Protein AF-A0A443VCS7-F1 (afdb_monomer)

InterPro domains:
  IPR025536 Domain of unknown function DUF4422 [PF14393] (8-121)

Organism: Raoultella planticola (NCBI:txid575)

Structure (mmCIF, N/CA/C/O backbone):
data_AF-A0A443VCS7-F1
#
_entry.id   AF-A0A443VCS7-F1
#
loop_
_atom_site.group_PDB
_atom_site.id
_atom_site.type_symbol
_atom_site.label_atom_id
_atom_site.label_alt_id
_atom_site.label_comp_id
_atom_site.label_asym_id
_atom_site.label_entity_id
_atom_site.label_seq_id
_atom_site.pdbx_PDB_ins_code
_atom_site.Cartn_x
_atom_site.Cartn_y
_atom_site.Cartn_z
_atom_site.occupancy
_atom_site.B_iso_or_equiv
_atom_site.auth_seq_id
_atom_site.auth_comp_id
_atom_site.auth_asym_id
_atom_site.auth_atom_id
_atom_site.pdbx_PDB_model_num
ATOM 1 N N . MET A 1 1 ? 0.041 2.755 -30.404 1.00 37.38 1 MET A N 1
ATOM 2 C CA . MET A 1 1 ? -0.201 3.571 -29.196 1.00 37.38 1 MET A CA 1
ATOM 3 C C . MET A 1 1 ? 0.531 2.882 -28.064 1.00 37.38 1 MET A C 1
ATOM 5 O O . MET A 1 1 ? 0.275 1.707 -27.848 1.00 37.38 1 MET A O 1
ATOM 9 N N . SER A 1 2 ? 1.515 3.525 -27.439 1.00 46.69 2 SER A N 1
ATOM 10 C CA . SER A 1 2 ? 2.116 2.982 -26.218 1.00 46.69 2 SER A CA 1
ATOM 11 C C . SER A 1 2 ? 1.034 2.992 -25.143 1.00 46.69 2 SER A C 1
ATOM 13 O O . SER A 1 2 ? 0.582 4.070 -24.761 1.00 46.69 2 SER A O 1
ATOM 15 N N . ASN A 1 3 ? 0.572 1.819 -24.707 1.00 55.78 3 ASN A N 1
ATOM 16 C CA . ASN A 1 3 ? -0.255 1.732 -23.508 1.00 55.78 3 ASN A CA 1
ATOM 17 C C . ASN A 1 3 ? 0.549 2.365 -22.368 1.00 55.78 3 ASN A C 1
ATOM 19 O O . ASN A 1 3 ? 1.636 1.889 -22.041 1.00 55.78 3 ASN A O 1
ATOM 23 N N . ASN A 1 4 ? 0.054 3.471 -21.816 1.00 77.06 4 ASN A N 1
ATOM 24 C CA . ASN A 1 4 ? 0.616 4.036 -20.599 1.00 77.06 4 ASN A CA 1
ATOM 25 C C . ASN A 1 4 ? 0.239 3.092 -19.457 1.00 77.06 4 ASN A C 1
ATOM 27 O O . ASN A 1 4 ? -0.880 3.151 -18.962 1.00 77.06 4 ASN A O 1
ATOM 31 N N . VAL A 1 5 ? 1.163 2.204 -19.092 1.00 84.38 5 VAL A N 1
ATOM 32 C CA . VAL A 1 5 ? 1.007 1.285 -17.961 1.00 84.38 5 VAL A CA 1
ATOM 33 C C . VAL A 1 5 ? 0.937 2.099 -16.670 1.00 84.38 5 VAL A C 1
ATOM 35 O O . VAL A 1 5 ? 1.809 2.928 -16.398 1.00 84.38 5 VAL A O 1
ATOM 38 N N . SER A 1 6 ? -0.102 1.861 -15.881 1.00 93.50 6 SER A N 1
ATOM 39 C CA . SER A 1 6 ? -0.402 2.551 -14.629 1.00 93.50 6 SER A CA 1
ATOM 40 C C . SER A 1 6 ? -0.095 1.674 -13.412 1.00 93.50 6 SER A C 1
ATOM 42 O O . SER A 1 6 ? -0.134 0.446 -13.481 1.00 93.50 6 SER A O 1
ATOM 44 N N . ALA A 1 7 ? 0.238 2.296 -12.278 1.00 95.88 7 ALA A N 1
ATOM 45 C CA . ALA A 1 7 ? 0.547 1.569 -11.052 1.00 95.88 7 ALA A CA 1
ATOM 46 C C . ALA A 1 7 ? 0.038 2.291 -9.800 1.00 95.88 7 ALA A C 1
ATOM 48 O O . ALA A 1 7 ? 0.130 3.518 -9.683 1.00 95.88 7 ALA A O 1
ATOM 49 N N . LYS A 1 8 ? -0.421 1.510 -8.819 1.00 97.75 8 LYS A N 1
ATOM 50 C CA . LYS A 1 8 ? -0.741 1.983 -7.470 1.00 97.75 8 LYS A CA 1
ATOM 51 C C . LYS A 1 8 ? -0.167 1.037 -6.429 1.00 97.75 8 LYS A C 1
ATOM 53 O O . LYS A 1 8 ? -0.354 -0.173 -6.493 1.00 97.75 8 LYS A O 1
ATOM 58 N N . ILE A 1 9 ? 0.519 1.591 -5.438 1.00 98.19 9 ILE A N 1
ATOM 59 C CA . ILE A 1 9 ? 1.040 0.861 -4.288 1.00 98.19 9 ILE A CA 1
ATOM 60 C C . ILE A 1 9 ? 0.241 1.284 -3.061 1.00 98.19 9 ILE A C 1
ATOM 62 O O . ILE A 1 9 ? 0.370 2.409 -2.573 1.00 98.19 9 ILE A O 1
ATOM 66 N N . ILE A 1 10 ? -0.556 0.369 -2.523 1.00 98.44 10 ILE A N 1
ATOM 67 C CA . ILE A 1 10 ? -1.219 0.598 -1.246 1.00 98.44 10 ILE A CA 1
ATOM 68 C C . ILE A 1 10 ? -0.213 0.502 -0.098 1.00 98.44 10 ILE A C 1
ATOM 70 O O . ILE A 1 10 ? 0.627 -0.402 -0.029 1.00 98.44 10 ILE A O 1
ATOM 74 N N . ILE A 1 11 ? -0.310 1.452 0.825 1.00 98.31 11 ILE A N 1
ATOM 75 C CA . ILE A 1 11 ? 0.433 1.460 2.076 1.00 98.31 11 ILE A CA 1
ATOM 76 C C . ILE A 1 11 ? -0.516 0.990 3.173 1.00 98.31 11 ILE A C 1
ATOM 78 O O . ILE A 1 11 ? -1.289 1.781 3.714 1.00 98.31 11 ILE A O 1
ATOM 82 N N . ALA A 1 12 ? -0.426 -0.290 3.528 1.00 98.19 12 ALA A N 1
ATOM 83 C CA . ALA A 1 12 ? -1.206 -0.851 4.618 1.00 98.19 12 ALA A CA 1
ATOM 84 C C . ALA A 1 12 ? -0.788 -0.219 5.951 1.00 98.19 12 ALA A C 1
ATOM 86 O O . ALA A 1 12 ? 0.376 -0.302 6.377 1.00 98.19 12 ALA A O 1
ATOM 87 N N . THR A 1 13 ? -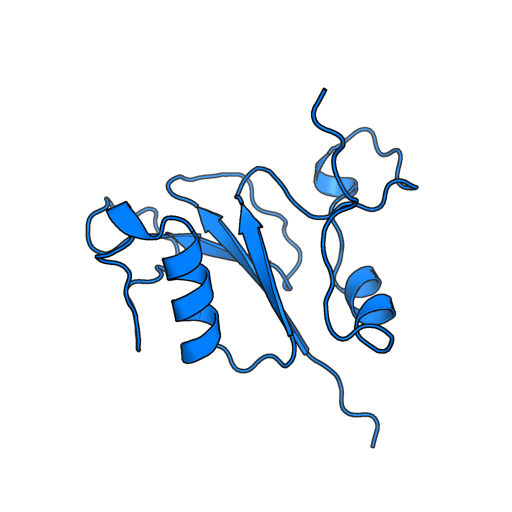1.752 0.419 6.614 1.00 97.62 13 THR A N 1
ATOM 88 C CA . THR A 1 13 ? -1.550 1.067 7.906 1.00 97.62 13 THR A CA 1
ATOM 89 C C . THR A 1 13 ? -2.698 0.811 8.877 1.00 97.62 13 THR A C 1
ATOM 91 O O . THR A 1 13 ? -3.849 0.656 8.491 1.00 97.62 13 THR A O 1
ATOM 94 N N . HIS A 1 14 ? -2.375 0.800 10.167 1.00 94.25 14 HIS A N 1
ATOM 95 C CA . HIS A 1 14 ? -3.330 0.761 11.280 1.00 94.25 14 HIS A CA 1
ATOM 96 C C . HIS A 1 14 ? -3.145 1.965 12.221 1.00 94.25 14 HIS A C 1
ATOM 98 O O . HIS A 1 14 ? -3.643 1.963 13.344 1.00 94.25 14 HIS A O 1
ATOM 104 N N . LYS A 1 15 ? -2.361 2.970 11.803 1.00 94.25 15 LYS A N 1
ATOM 105 C CA . LYS A 1 15 ? -2.138 4.216 12.547 1.00 94.25 15 LYS A CA 1
ATOM 106 C C . LYS A 1 15 ? -1.697 5.359 11.636 1.00 94.25 15 LYS A C 1
ATOM 108 O O . LYS A 1 15 ? -1.226 5.136 10.522 1.00 94.25 15 LYS A O 1
ATOM 113 N N . GLN A 1 16 ? -1.798 6.581 12.142 1.00 94.44 16 GLN A N 1
ATOM 114 C CA . GLN A 1 16 ? -1.222 7.748 11.483 1.00 94.44 16 GLN A CA 1
ATOM 115 C C . GLN A 1 16 ? 0.305 7.632 11.378 1.00 94.44 16 GLN A C 1
ATOM 117 O O . GLN A 1 16 ? 0.980 7.141 12.291 1.00 94.44 16 GLN A O 1
ATOM 122 N N . TYR A 1 17 ? 0.843 8.048 10.235 1.00 94.56 17 TYR A N 1
ATOM 123 C CA . TYR A 1 17 ? 2.269 8.004 9.939 1.00 94.56 17 TYR A CA 1
ATOM 124 C C . TYR A 1 17 ? 2.623 9.054 8.886 1.00 94.56 17 TYR A C 1
ATOM 126 O O . TYR A 1 17 ? 1.762 9.511 8.141 1.00 94.56 17 TYR A O 1
ATOM 134 N N . ASN A 1 18 ? 3.904 9.405 8.784 1.00 93.50 18 ASN A N 1
ATOM 135 C CA . ASN A 1 18 ? 4.374 10.224 7.672 1.00 93.50 18 ASN A CA 1
ATOM 136 C C . ASN A 1 18 ? 4.448 9.335 6.429 1.00 93.50 18 ASN A C 1
ATOM 138 O O . ASN A 1 18 ? 5.302 8.455 6.347 1.00 93.50 18 ASN A O 1
ATOM 142 N N . PHE A 1 19 ? 3.535 9.522 5.485 1.00 94.62 19 PHE A N 1
ATOM 143 C CA . PHE A 1 19 ? 3.517 8.748 4.248 1.00 94.62 19 PHE A CA 1
ATOM 144 C C . PHE A 1 19 ? 4.403 9.402 3.174 1.00 94.62 19 PHE A C 1
ATOM 146 O O . PHE A 1 19 ? 4.629 10.613 3.223 1.00 94.62 19 PHE A O 1
ATOM 153 N N . PRO A 1 20 ? 4.932 8.629 2.209 1.00 94.00 20 PRO A N 1
ATOM 154 C CA . PRO A 1 20 ? 5.554 9.192 1.015 1.00 94.00 20 PRO A CA 1
ATOM 155 C C . PRO A 1 20 ? 4.572 10.117 0.287 1.00 94.00 20 PRO A C 1
ATOM 157 O O . PRO A 1 20 ? 3.385 9.815 0.206 1.00 94.00 20 PRO A O 1
ATOM 160 N N . SER A 1 21 ? 5.070 11.227 -0.256 1.00 92.50 21 SER A N 1
ATOM 161 C CA . SER A 1 21 ? 4.252 12.213 -0.977 1.00 92.50 21 SER A CA 1
ATOM 162 C C . SER A 1 21 ? 4.008 11.863 -2.448 1.00 92.50 21 SER A C 1
ATOM 164 O O . SER A 1 21 ? 3.238 12.547 -3.119 1.00 92.50 21 SER A O 1
ATOM 166 N N . ASP A 1 22 ? 4.694 10.844 -2.967 1.00 95.19 22 ASP A N 1
ATOM 167 C CA . ASP A 1 22 ? 4.565 10.407 -4.356 1.00 95.19 22 ASP A CA 1
ATOM 168 C C . ASP A 1 22 ? 3.178 9.770 -4.599 1.00 95.19 22 ASP A C 1
ATOM 170 O O . ASP A 1 22 ? 2.696 8.972 -3.793 1.00 95.19 22 ASP A O 1
ATOM 174 N N . LYS A 1 23 ? 2.529 10.133 -5.714 1.00 94.38 23 LYS A N 1
ATOM 175 C CA . LYS A 1 23 ? 1.126 9.808 -6.036 1.00 94.38 23 LYS A CA 1
ATOM 176 C C . LYS A 1 23 ? 0.886 8.330 -6.339 1.00 94.38 23 LYS A C 1
ATOM 178 O O . LYS A 1 23 ? -0.268 7.887 -6.366 1.00 94.38 23 LYS A O 1
ATOM 183 N N . ILE A 1 24 ? 1.946 7.558 -6.576 1.00 96.12 24 ILE A N 1
ATOM 184 C CA . ILE A 1 24 ? 1.825 6.099 -6.690 1.00 96.12 24 ILE A CA 1
ATOM 185 C C . ILE A 1 24 ? 1.481 5.448 -5.351 1.00 96.12 24 ILE A C 1
ATOM 187 O O . ILE A 1 24 ? 1.064 4.297 -5.345 1.00 96.12 24 ILE A O 1
ATOM 191 N N . TYR A 1 25 ? 1.636 6.150 -4.226 1.00 97.81 25 TYR A N 1
ATOM 192 C CA . TYR A 1 25 ? 1.347 5.609 -2.907 1.00 97.81 25 TYR A CA 1
ATOM 193 C C . TYR A 1 25 ? -0.037 6.013 -2.406 1.00 97.81 25 TYR A C 1
ATOM 195 O O . TYR A 1 25 ? -0.373 7.193 -2.346 1.00 97.81 25 TYR A O 1
ATOM 203 N N . LEU A 1 26 ? -0.815 5.020 -1.977 1.00 97.94 26 LEU A N 1
ATOM 204 C CA . LEU A 1 26 ? -2.127 5.210 -1.364 1.00 97.94 26 LEU A CA 1
ATOM 205 C C . LEU A 1 26 ? -2.110 4.701 0.084 1.00 97.94 26 LEU A C 1
ATOM 207 O O . LEU A 1 26 ? -2.157 3.489 0.297 1.00 97.94 26 LEU A O 1
ATOM 211 N N . PRO A 1 27 ? -2.040 5.585 1.097 1.00 98.12 27 PRO A N 1
ATOM 212 C CA . PRO A 1 27 ? -2.261 5.203 2.488 1.00 98.12 27 PRO A CA 1
ATOM 213 C C . PRO A 1 27 ? -3.653 4.603 2.676 1.00 98.12 27 PRO A C 1
ATOM 215 O O . PRO A 1 27 ? -4.654 5.284 2.463 1.00 98.12 27 PRO A O 1
ATOM 218 N N . LEU A 1 28 ? -3.704 3.334 3.086 1.00 98.44 28 LEU A N 1
ATOM 219 C CA . LEU A 1 28 ? -4.941 2.578 3.249 1.00 98.44 28 LEU A CA 1
ATOM 220 C C . LEU A 1 28 ? -5.034 2.043 4.679 1.00 98.44 28 LEU A C 1
ATOM 222 O O . LEU A 1 28 ? -4.169 1.287 5.137 1.00 98.44 28 LEU A O 1
ATOM 226 N N . HIS A 1 29 ? -6.082 2.449 5.393 1.00 98.38 29 HIS A N 1
ATOM 227 C CA . HIS A 1 29 ? -6.382 1.940 6.722 1.00 98.38 29 HIS A CA 1
ATOM 228 C C . HIS A 1 29 ? -6.918 0.510 6.602 1.00 98.38 29 HIS A C 1
ATOM 230 O O . HIS A 1 29 ? -8.057 0.310 6.191 1.00 98.38 29 HIS A O 1
ATOM 236 N N . VAL A 1 30 ? -6.084 -0.471 6.953 1.00 97.62 30 VAL A N 1
ATOM 237 C CA . VAL A 1 30 ? -6.442 -1.893 6.875 1.00 97.62 30 VAL A CA 1
ATOM 238 C C . VAL A 1 30 ? -7.175 -2.367 8.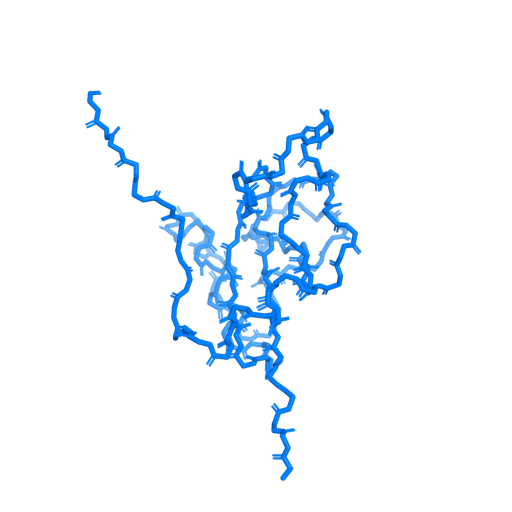121 1.00 97.62 30 VAL A C 1
ATOM 240 O O . VAL A 1 30 ? -6.812 -2.008 9.250 1.00 97.62 30 VAL A O 1
ATOM 243 N N . GLY A 1 31 ? -8.194 -3.198 7.923 1.00 96.94 31 GLY A N 1
ATOM 244 C CA . GLY A 1 31 ? -9.109 -3.618 8.976 1.00 96.94 31 GLY A CA 1
ATOM 245 C C . GLY A 1 31 ? -9.900 -2.461 9.566 1.00 96.94 31 GLY A C 1
ATOM 246 O O . GLY A 1 31 ? -10.138 -2.465 10.773 1.00 96.94 31 GLY A O 1
ATOM 247 N N . LYS A 1 32 ? -10.222 -1.442 8.756 1.00 97.38 32 LYS A N 1
ATOM 248 C CA . LYS A 1 32 ? -10.948 -0.257 9.226 1.00 97.38 32 LYS A CA 1
ATOM 249 C C . LYS A 1 32 ? -12.330 -0.608 9.785 1.00 97.38 32 LYS A C 1
ATOM 251 O O . LYS A 1 32 ? -12.737 0.044 10.741 1.00 97.38 32 LYS A O 1
ATOM 256 N N . ALA A 1 33 ? -12.977 -1.663 9.278 1.00 96.88 33 ALA A N 1
ATOM 257 C CA . ALA A 1 33 ? -14.310 -2.093 9.710 1.00 96.88 33 ALA A CA 1
ATOM 258 C C . ALA A 1 33 ? -14.452 -2.234 11.240 1.00 96.88 33 ALA A C 1
ATOM 260 O O . ALA A 1 33 ? -15.492 -1.879 11.786 1.00 96.88 33 ALA A O 1
ATOM 261 N N . ASP A 1 34 ? -13.390 -2.666 11.929 1.00 92.75 34 ASP A N 1
ATOM 262 C CA . ASP A 1 34 ? -13.384 -2.900 13.381 1.00 92.75 34 ASP A CA 1
ATOM 263 C C . ASP A 1 34 ? -12.420 -1.969 14.142 1.00 92.75 34 ASP A C 1
ATOM 265 O O . ASP A 1 34 ? -12.009 -2.251 15.273 1.00 92.75 34 ASP A O 1
ATOM 269 N N . LYS A 1 35 ? -11.992 -0.857 13.528 1.00 92.69 35 LYS A N 1
ATOM 270 C CA . LYS A 1 35 ? -10.979 0.049 14.095 1.00 92.69 35 LYS A CA 1
ATOM 271 C C . LYS A 1 35 ? -11.446 1.497 14.108 1.00 92.69 35 LYS A C 1
ATOM 273 O O . LYS A 1 35 ? -12.256 1.940 13.304 1.00 92.69 35 LYS A O 1
ATOM 278 N N . LYS A 1 36 ? -10.873 2.276 15.030 1.00 93.88 36 LYS A N 1
ATOM 279 C CA . LYS A 1 36 ? -11.115 3.723 15.106 1.00 93.88 36 LYS A CA 1
ATOM 280 C C . LYS A 1 36 ? -10.665 4.405 13.821 1.00 93.88 36 LYS A C 1
ATOM 282 O O . LYS A 1 36 ? -9.577 4.119 13.322 1.00 93.88 36 LYS A O 1
ATOM 287 N N . ASP A 1 37 ? -11.473 5.339 13.334 1.00 94.75 37 ASP A N 1
ATOM 288 C CA . ASP A 1 37 ? -11.136 6.086 12.132 1.00 94.75 37 ASP A CA 1
ATOM 289 C C . ASP A 1 37 ? -9.847 6.898 12.323 1.00 94.75 37 ASP A C 1
ATOM 291 O O . ASP A 1 37 ? -9.628 7.549 13.346 1.00 94.75 37 ASP A O 1
ATOM 295 N N . LEU A 1 38 ? -8.991 6.835 11.309 1.00 95.38 38 LEU A N 1
ATOM 296 C CA . LEU A 1 38 ? -7.737 7.570 11.237 1.00 95.38 38 LEU A CA 1
ATOM 297 C C . LEU A 1 38 ? -7.865 8.810 10.347 1.00 95.38 38 LEU A C 1
ATOM 299 O O . LEU A 1 38 ? -6.891 9.541 10.221 1.00 95.38 38 LEU A O 1
ATOM 303 N N . GLY A 1 39 ? -9.013 9.045 9.702 1.00 95.88 39 GLY A N 1
ATOM 304 C CA . GLY A 1 39 ? -9.151 10.075 8.667 1.00 95.88 39 GLY A CA 1
ATOM 305 C C . GLY A 1 39 ? -8.459 9.688 7.356 1.00 95.88 39 GLY A C 1
ATOM 306 O O . GLY A 1 39 ? -8.078 10.550 6.570 1.00 95.88 39 GLY A O 1
ATOM 307 N N . LEU A 1 40 ? -8.257 8.386 7.139 1.00 96.50 40 LEU A N 1
ATOM 308 C CA . LEU A 1 40 ? -7.709 7.809 5.912 1.00 96.50 40 LEU A CA 1
ATOM 309 C C . LEU A 1 40 ? -8.792 6.995 5.200 1.00 96.50 40 LEU A C 1
ATOM 311 O O . LEU A 1 40 ? -9.737 6.498 5.829 1.00 96.50 40 LEU A O 1
ATOM 315 N N . MET A 1 41 ? -8.609 6.808 3.893 1.00 96.44 41 MET A N 1
ATOM 316 C CA . MET A 1 41 ? -9.356 5.806 3.137 1.00 96.44 41 MET A CA 1
ATOM 317 C C . MET A 1 41 ? -9.160 4.434 3.788 1.00 96.44 41 MET A C 1
ATOM 319 O O . MET A 1 41 ? -8.054 4.102 4.221 1.00 96.44 41 MET A O 1
ATOM 323 N N . GLY A 1 42 ? -10.243 3.674 3.909 1.00 97.44 42 GLY A N 1
ATOM 324 C CA . GLY A 1 42 ? -10.226 2.340 4.491 1.00 97.44 42 GLY A CA 1
ATOM 325 C C . GLY A 1 42 ? -10.425 1.258 3.453 1.00 97.44 42 GLY A C 1
ATOM 326 O O . GLY A 1 42 ? -11.008 1.490 2.394 1.00 97.44 42 GLY A O 1
ATOM 327 N N . ASP A 1 43 ? -9.966 0.065 3.805 1.00 98.31 43 ASP A N 1
ATOM 328 C CA . ASP A 1 43 ? -10.251 -1.158 3.063 1.00 98.31 43 ASP A CA 1
ATOM 329 C C . ASP A 1 43 ? -11.674 -1.693 3.308 1.00 98.31 43 ASP A C 1
ATOM 331 O O . ASP A 1 43 ? -11.966 -2.806 2.903 1.00 98.31 43 ASP A O 1
ATOM 335 N N . ASP A 1 44 ? -12.550 -0.940 3.978 1.00 98.38 44 ASP A N 1
ATOM 336 C CA . ASP A 1 44 ? -13.927 -1.279 4.373 1.00 98.38 44 ASP A CA 1
ATOM 337 C C . ASP A 1 44 ? -14.997 -0.705 3.425 1.00 98.38 44 ASP A C 1
ATOM 339 O O . ASP A 1 44 ? -16.189 -0.702 3.733 1.00 98.38 44 ASP A O 1
ATOM 343 N N . THR A 1 45 ? -14.581 -0.2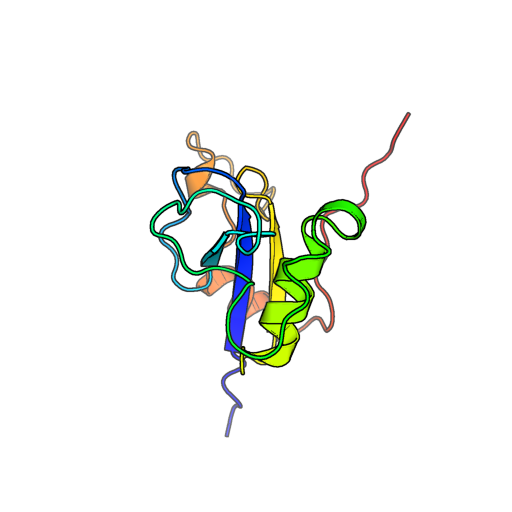22 2.255 1.00 98.12 45 THR A N 1
ATOM 344 C CA . THR A 1 45 ? -15.458 0.364 1.231 1.00 98.12 45 THR A CA 1
ATOM 345 C C . THR A 1 45 ? -15.530 -0.519 -0.012 1.00 98.12 45 THR A C 1
ATOM 347 O O . THR A 1 45 ? -14.637 -1.329 -0.243 1.00 98.12 45 THR A O 1
ATOM 350 N N . GLY A 1 46 ? -16.580 -0.380 -0.829 1.00 97.94 46 GLY A N 1
ATOM 351 C CA . GLY A 1 46 ? -16.737 -1.192 -2.042 1.00 97.94 46 GLY A CA 1
ATOM 352 C C . GLY A 1 46 ? -16.730 -2.698 -1.750 1.00 97.94 46 GLY A C 1
ATOM 353 O O . GLY A 1 46 ? -17.210 -3.135 -0.700 1.00 97.94 46 GLY A O 1
ATOM 354 N N . GLU A 1 47 ? -16.178 -3.500 -2.661 1.00 98.50 47 GLU A N 1
ATOM 355 C CA . GLU A 1 47 ? -16.021 -4.938 -2.421 1.00 98.50 47 GLU A CA 1
ATOM 356 C C . GLU A 1 47 ? -14.818 -5.188 -1.505 1.00 98.50 47 GLU A C 1
ATOM 358 O O . GLU A 1 47 ? -13.680 -4.853 -1.846 1.00 98.50 47 GLU A O 1
ATOM 363 N N . ASN A 1 48 ? -15.061 -5.776 -0.330 1.00 98.56 48 ASN A N 1
ATOM 364 C CA . ASN A 1 48 ? -14.031 -5.887 0.689 1.00 98.56 48 ASN A CA 1
ATOM 365 C C . ASN A 1 48 ? -14.165 -7.077 1.645 1.00 98.56 48 ASN A C 1
ATOM 367 O O . ASN A 1 48 ? -15.203 -7.728 1.745 1.00 98.56 48 ASN A O 1
ATOM 371 N N . ILE A 1 49 ? -13.072 -7.315 2.374 1.00 98.38 49 ILE A N 1
ATOM 372 C CA . ILE A 1 49 ? -12.958 -8.290 3.465 1.00 98.38 49 ILE A CA 1
ATOM 373 C C . ILE A 1 49 ? -12.308 -7.657 4.707 1.00 98.38 49 ILE A C 1
ATOM 375 O O . ILE A 1 49 ? -11.586 -8.333 5.435 1.00 98.38 49 ILE A O 1
ATOM 379 N N . SER A 1 50 ? -12.530 -6.358 4.945 1.00 98.06 50 SER A N 1
ATOM 380 C CA . SER A 1 50 ? -11.869 -5.592 6.020 1.00 98.06 50 SER A CA 1
ATOM 381 C C . SER A 1 50 ? -12.043 -6.228 7.406 1.00 98.06 50 SER A C 1
ATOM 383 O O . SER A 1 50 ? -11.082 -6.355 8.166 1.00 98.06 50 SER A O 1
ATOM 385 N N . PHE A 1 51 ? -13.245 -6.736 7.692 1.00 97.56 51 PHE A N 1
ATOM 386 C CA . PHE A 1 51 ? -13.590 -7.448 8.931 1.00 97.56 51 PHE A CA 1
ATOM 387 C C . PHE A 1 51 ? -12.752 -8.716 9.182 1.00 97.56 51 PHE A C 1
ATOM 389 O O . PHE A 1 51 ? -12.716 -9.224 10.296 1.00 97.56 51 PHE A O 1
ATOM 396 N N . LYS A 1 52 ? -12.047 -9.232 8.165 1.00 97.62 52 LYS A N 1
ATOM 397 C CA . LYS A 1 52 ? -11.133 -10.378 8.290 1.00 97.62 52 LYS A CA 1
ATOM 398 C C . LYS A 1 52 ? -9.675 -9.973 8.514 1.00 97.62 52 LYS A C 1
ATOM 400 O O . LYS A 1 52 ? -8.758 -10.772 8.323 1.00 97.62 52 LYS A O 1
ATOM 405 N N . ASN A 1 53 ? -9.403 -8.715 8.867 1.00 97.12 53 ASN A N 1
ATOM 406 C CA . ASN A 1 53 ? -8.029 -8.263 9.103 1.00 97.12 53 ASN A CA 1
ATOM 407 C C . ASN A 1 53 ? -7.377 -8.998 10.288 1.00 97.12 53 ASN A C 1
ATOM 409 O O . ASN A 1 53 ? -6.151 -9.059 10.350 1.00 97.12 53 ASN A O 1
ATOM 413 N N . GLY A 1 54 ? -8.163 -9.546 11.223 1.00 94.69 54 GLY A N 1
ATOM 414 C CA . GLY A 1 54 ? -7.647 -10.389 12.306 1.00 94.69 54 GLY A CA 1
ATOM 415 C C . GLY A 1 54 ? -6.932 -11.644 11.796 1.00 94.69 54 GLY A C 1
ATOM 416 O O . GLY A 1 54 ? -5.908 -12.031 12.353 1.00 94.69 54 GLY A O 1
ATOM 417 N N . GLU A 1 55 ? -7.427 -12.233 10.707 1.00 96.75 55 GLU A N 1
ATOM 418 C CA . GLU A 1 55 ? -6.897 -13.461 10.110 1.00 96.75 55 GLU A CA 1
ATOM 419 C C . GLU A 1 55 ? -5.961 -13.196 8.921 1.00 96.75 55 GLU A C 1
ATOM 421 O O . GLU A 1 55 ? -4.998 -13.933 8.717 1.00 96.75 55 GLU A O 1
ATOM 426 N N . TYR A 1 56 ? -6.233 -12.153 8.130 1.00 96.81 56 TYR A N 1
ATOM 427 C CA . TYR A 1 56 ? -5.544 -11.885 6.859 1.00 96.81 56 TYR A CA 1
ATOM 428 C C . TYR A 1 56 ? -4.553 -10.716 6.914 1.00 96.81 56 TYR A C 1
ATOM 430 O O . TYR A 1 56 ? -3.797 -10.516 5.960 1.00 96.81 56 TYR A O 1
ATOM 438 N N . CYS A 1 57 ? -4.519 -9.957 8.013 1.00 95.31 57 CYS A N 1
ATOM 439 C CA . CYS A 1 57 ? -3.641 -8.798 8.185 1.00 95.31 57 CYS A CA 1
ATOM 440 C C . CYS A 1 57 ? -3.687 -7.856 6.961 1.00 95.31 57 CYS A C 1
ATOM 442 O O . CYS A 1 57 ? -4.759 -7.543 6.453 1.00 95.31 57 CYS A O 1
ATOM 444 N N . GLU A 1 58 ? -2.532 -7.421 6.444 1.00 95.25 58 GLU A N 1
ATOM 445 C CA . GLU A 1 58 ? -2.428 -6.479 5.324 1.00 95.25 58 GLU A CA 1
ATOM 446 C C . GLU A 1 58 ? -3.037 -6.990 4.005 1.00 95.25 58 GLU A C 1
ATOM 448 O O . GLU A 1 58 ? -3.243 -6.197 3.080 1.00 95.25 58 GLU A O 1
ATOM 453 N N . LEU A 1 59 ? -3.344 -8.289 3.896 1.00 97.19 59 LEU A N 1
ATOM 454 C CA . LEU A 1 59 ? -3.958 -8.856 2.696 1.00 97.19 59 LEU A CA 1
ATOM 455 C C . LEU A 1 59 ? -5.395 -8.371 2.486 1.00 97.19 59 LEU A C 1
ATOM 457 O O . LEU A 1 59 ? -5.852 -8.378 1.345 1.00 97.19 59 LEU A O 1
ATOM 461 N N . THR A 1 60 ? -6.091 -7.896 3.524 1.00 98.12 60 THR A N 1
ATOM 462 C CA . THR A 1 60 ? -7.405 -7.255 3.342 1.00 98.12 60 THR A CA 1
ATOM 463 C C . THR A 1 60 ? -7.292 -5.993 2.491 1.00 98.12 60 THR A C 1
ATOM 465 O O . THR A 1 60 ? -8.107 -5.778 1.595 1.00 98.12 60 THR A O 1
ATOM 468 N N . GLY A 1 61 ? -6.218 -5.221 2.684 1.00 98.25 61 GLY A N 1
ATOM 469 C CA . GLY A 1 61 ? -5.899 -4.069 1.852 1.00 98.25 61 GLY A CA 1
ATOM 470 C C . GLY A 1 61 ? -5.603 -4.465 0.408 1.00 98.25 61 GLY A C 1
ATOM 471 O O . GLY A 1 61 ? -6.118 -3.838 -0.512 1.00 98.25 61 GLY A O 1
ATOM 472 N N . LEU A 1 62 ? -4.810 -5.521 0.188 1.00 98.19 62 LEU A N 1
ATOM 473 C CA . LEU A 1 62 ? -4.495 -5.988 -1.170 1.00 98.19 62 LEU A CA 1
ATOM 474 C C . LEU A 1 62 ? -5.727 -6.530 -1.898 1.00 98.19 62 LEU A C 1
ATOM 476 O O . LEU A 1 62 ? -5.897 -6.255 -3.083 1.00 98.19 62 LEU A O 1
ATOM 480 N N . TYR A 1 63 ? -6.604 -7.245 -1.191 1.00 98.44 63 TYR A N 1
ATOM 481 C CA . TYR A 1 63 ? -7.894 -7.666 -1.729 1.00 98.44 63 TYR A CA 1
ATOM 482 C C . TYR A 1 63 ? -8.734 -6.460 -2.150 1.00 98.44 63 TYR A C 1
ATOM 484 O O . TYR A 1 63 ? -9.223 -6.411 -3.275 1.00 98.44 63 TYR A O 1
ATOM 492 N N . TRP A 1 64 ? -8.865 -5.466 -1.267 1.00 98.62 64 TRP A N 1
ATOM 493 C CA . TRP A 1 64 ? -9.593 -4.240 -1.571 1.00 98.62 64 TRP A CA 1
ATOM 494 C C . TRP A 1 64 ? -9.008 -3.536 -2.799 1.00 98.62 64 TRP A C 1
ATOM 496 O O . TRP A 1 64 ? -9.749 -3.165 -3.704 1.00 98.62 64 TRP A O 1
ATOM 506 N N . ALA A 1 65 ? -7.682 -3.418 -2.880 1.00 98.38 65 ALA A N 1
ATOM 507 C CA . ALA A 1 65 ? -7.016 -2.817 -4.026 1.00 98.38 65 ALA A CA 1
ATOM 508 C C . ALA A 1 65 ? -7.349 -3.564 -5.323 1.00 98.38 65 ALA A C 1
ATOM 510 O O . ALA A 1 65 ? -7.782 -2.942 -6.283 1.00 98.38 65 ALA A O 1
ATOM 511 N N . TRP A 1 66 ? -7.237 -4.894 -5.331 1.00 98.00 66 TRP A N 1
ATOM 512 C CA . TRP A 1 66 ? -7.589 -5.718 -6.491 1.00 98.00 66 TRP A CA 1
ATOM 513 C C . TRP A 1 66 ? -9.026 -5.490 -6.977 1.00 98.00 66 TRP A C 1
ATOM 515 O O . TRP A 1 66 ? -9.277 -5.486 -8.179 1.00 98.00 66 TRP A O 1
ATOM 525 N N . LYS A 1 67 ? -9.973 -5.299 -6.058 1.00 98.44 67 LYS A N 1
ATOM 526 C CA . LYS A 1 67 ? -11.392 -5.175 -6.404 1.00 98.44 67 LYS A CA 1
ATOM 527 C C . LYS A 1 67 ? -11.846 -3.765 -6.755 1.00 98.44 67 LYS A C 1
ATOM 529 O O . LYS A 1 67 ? -12.841 -3.621 -7.457 1.00 98.44 67 LYS A O 1
ATOM 534 N N . ASN A 1 68 ? -11.158 -2.744 -6.252 1.00 98.38 68 ASN A N 1
ATOM 535 C CA . ASN A 1 68 ? -11.647 -1.365 -6.300 1.00 98.38 68 ASN A CA 1
ATOM 536 C C . ASN A 1 68 ? -10.714 -0.411 -7.063 1.00 98.38 68 ASN A C 1
ATOM 538 O O . ASN A 1 68 ? -11.109 0.718 -7.348 1.00 98.38 68 ASN A O 1
ATOM 542 N N . LEU A 1 69 ? -9.494 -0.841 -7.397 1.00 97.75 69 LEU A N 1
ATOM 543 C CA . LEU A 1 69 ? -8.548 -0.085 -8.218 1.00 97.75 69 LEU A CA 1
ATOM 544 C C . LEU A 1 69 ? -8.546 -0.594 -9.663 1.00 97.75 69 LEU A C 1
ATOM 546 O O . LEU A 1 69 ? -8.944 -1.723 -9.943 1.00 97.75 69 LEU A O 1
ATOM 550 N N . THR A 1 70 ? -8.110 0.262 -10.585 1.00 96.88 70 THR A N 1
ATOM 551 C CA . THR A 1 70 ? -8.146 -0.012 -12.039 1.00 96.88 70 THR A CA 1
ATOM 552 C C . THR A 1 70 ? -6.762 0.003 -12.678 1.00 96.88 70 THR A C 1
ATOM 554 O O . THR A 1 70 ? -6.633 -0.165 -13.886 1.00 96.88 70 THR A O 1
ATOM 557 N N . GLU A 1 71 ? -5.729 0.220 -11.867 1.00 96.00 71 GLU A N 1
ATOM 558 C CA . GLU A 1 71 ? -4.344 0.285 -12.291 1.00 96.00 71 GLU A CA 1
ATOM 559 C C . GLU A 1 71 ? -3.817 -1.080 -12.741 1.00 96.00 71 GLU A C 1
ATOM 561 O O . GLU A 1 71 ? -4.114 -2.110 -12.135 1.00 96.00 71 GLU A O 1
ATOM 566 N N . ASP A 1 72 ? -2.970 -1.070 -13.772 1.00 94.94 72 ASP A N 1
ATOM 567 C CA . ASP A 1 72 ? -2.405 -2.287 -14.369 1.00 94.94 72 ASP A CA 1
ATOM 568 C C . ASP A 1 72 ? -1.500 -3.044 -13.382 1.00 94.94 72 ASP A C 1
ATOM 570 O O . ASP A 1 72 ? -1.440 -4.273 -13.387 1.00 94.94 72 ASP A O 1
ATOM 574 N N . TYR A 1 73 ? -0.805 -2.305 -12.510 1.00 96.50 73 TYR A N 1
ATOM 575 C CA . TYR A 1 73 ? 0.025 -2.847 -11.437 1.00 96.50 73 TYR A CA 1
ATOM 576 C C . TYR A 1 73 ? -0.496 -2.422 -10.066 1.00 96.50 73 TYR A C 1
ATOM 578 O O . TYR A 1 73 ? -0.517 -1.237 -9.722 1.00 96.50 73 TYR A O 1
ATOM 586 N N . ILE A 1 74 ? -0.810 -3.412 -9.233 1.00 97.44 74 ILE A N 1
ATOM 587 C CA . ILE A 1 74 ? -1.191 -3.216 -7.834 1.00 97.44 74 ILE A CA 1
ATOM 588 C C . ILE A 1 74 ? -0.066 -3.730 -6.937 1.00 97.44 74 ILE A C 1
ATOM 590 O O . ILE A 1 74 ? 0.341 -4.888 -7.012 1.00 97.44 74 ILE A O 1
ATOM 594 N N . GLY A 1 75 ? 0.446 -2.856 -6.075 1.00 97.00 75 GLY A N 1
ATOM 595 C CA . GLY A 1 75 ? 1.497 -3.169 -5.112 1.00 97.00 75 GLY A CA 1
ATOM 596 C C . GLY A 1 75 ? 1.022 -3.035 -3.672 1.00 97.00 75 GLY A C 1
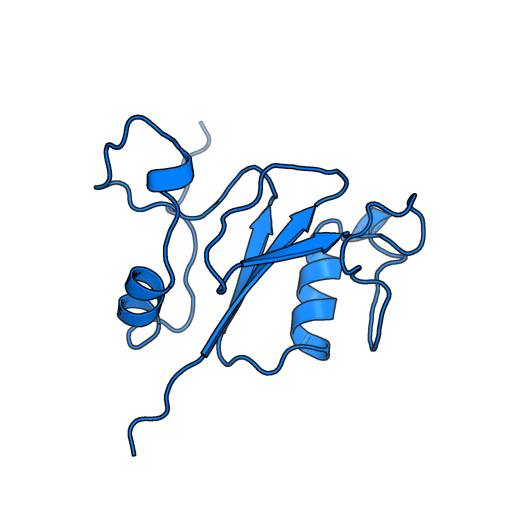ATOM 597 O O . GLY A 1 75 ? 0.124 -2.256 -3.373 1.00 97.00 75 GLY A O 1
ATOM 598 N N . LEU A 1 76 ? 1.684 -3.745 -2.760 1.00 98.06 76 LEU A N 1
ATOM 599 C CA . LEU A 1 76 ? 1.451 -3.655 -1.321 1.00 98.06 76 LEU A CA 1
ATOM 600 C C . LEU A 1 76 ? 2.766 -3.389 -0.591 1.00 98.06 76 LEU A C 1
ATOM 602 O O . LEU A 1 76 ? 3.757 -4.096 -0.782 1.00 98.06 76 LEU A O 1
ATOM 606 N N . VAL A 1 77 ? 2.755 -2.398 0.297 1.00 97.75 77 VAL A N 1
ATOM 607 C CA . VAL A 1 77 ? 3.826 -2.149 1.264 1.00 97.75 77 VAL A CA 1
ATOM 608 C C . VAL A 1 77 ? 3.243 -1.867 2.645 1.00 97.75 77 VAL A C 1
ATOM 610 O O . VAL A 1 77 ? 2.092 -1.473 2.800 1.00 97.75 77 VAL A O 1
ATOM 613 N N . HIS A 1 78 ? 4.059 -2.049 3.676 1.00 97.12 78 HIS A N 1
ATOM 614 C CA . HIS A 1 78 ? 3.682 -1.738 5.052 1.00 97.12 78 HIS A CA 1
ATOM 615 C C . HIS A 1 78 ? 4.089 -0.292 5.387 1.00 97.12 78 HIS A C 1
ATOM 617 O O . HIS A 1 78 ? 5.168 0.142 4.990 1.00 97.12 78 HIS A O 1
ATOM 623 N N . TYR A 1 79 ? 3.328 0.422 6.224 1.00 95.94 79 TYR A N 1
ATOM 624 C CA . TYR A 1 79 ? 3.519 1.861 6.508 1.00 95.94 79 TYR A CA 1
ATOM 625 C C . TYR A 1 79 ? 4.956 2.339 6.819 1.00 95.94 79 TYR A C 1
ATOM 627 O O . TYR A 1 79 ? 5.329 3.461 6.498 1.00 95.94 79 TYR A O 1
ATOM 635 N N . ARG A 1 80 ? 5.798 1.501 7.443 1.00 94.06 80 ARG A N 1
ATOM 636 C CA . ARG A 1 80 ? 7.216 1.811 7.759 1.00 94.06 80 ARG A CA 1
ATOM 637 C C . ARG A 1 80 ? 8.272 1.15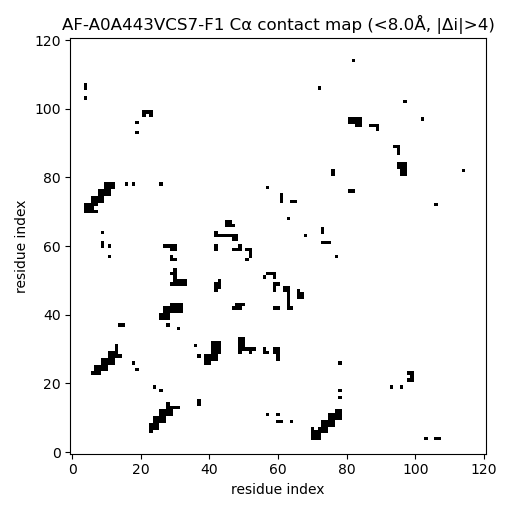6 6.851 1.00 94.06 80 ARG A C 1
ATOM 639 O O . ARG A 1 80 ? 9.475 1.329 7.099 1.00 94.06 80 ARG A O 1
ATOM 646 N N . ARG A 1 81 ? 7.866 0.336 5.877 1.00 93.94 81 ARG A N 1
ATOM 647 C CA . ARG A 1 81 ? 8.758 -0.469 5.021 1.00 93.94 81 ARG A CA 1
ATOM 648 C C . ARG A 1 81 ? 8.321 -0.336 3.569 1.00 93.94 81 ARG A C 1
ATOM 650 O O . ARG A 1 81 ? 7.318 -0.916 3.186 1.00 93.94 81 ARG A O 1
ATOM 657 N N . HIS A 1 82 ? 9.117 0.382 2.792 1.00 94.69 82 HIS A N 1
ATOM 658 C CA . HIS A 1 82 ? 8.861 0.668 1.386 1.00 94.69 82 HIS A CA 1
ATOM 659 C C . HIS A 1 82 ? 9.956 0.037 0.527 1.00 94.69 82 HIS A C 1
ATOM 661 O O . HIS A 1 82 ? 11.046 -0.259 1.027 1.00 94.69 82 HIS A O 1
ATOM 667 N N . PHE A 1 83 ? 9.682 -0.125 -0.765 1.00 94.12 83 PHE A N 1
ATOM 668 C CA . PHE A 1 83 ? 10.734 -0.396 -1.734 1.00 94.12 83 PHE A CA 1
ATOM 669 C C . PHE A 1 83 ? 11.708 0.779 -1.788 1.00 94.12 83 PHE A C 1
ATOM 671 O O . PHE A 1 83 ? 11.306 1.940 -1.737 1.00 94.12 83 PHE A O 1
ATOM 678 N N . SER A 1 84 ? 12.994 0.465 -1.877 1.00 90.69 84 SER A N 1
ATOM 679 C CA . SER A 1 84 ? 14.064 1.448 -1.998 1.00 90.69 84 SER A CA 1
ATOM 680 C C . SER A 1 84 ? 15.142 0.919 -2.926 1.00 90.69 84 SER A C 1
ATOM 682 O O . SER A 1 84 ? 15.462 -0.273 -2.893 1.00 90.69 84 SER A O 1
ATOM 684 N N . ASN A 1 85 ? 15.755 1.804 -3.702 1.00 80.06 85 ASN A N 1
ATOM 685 C CA . ASN A 1 85 ? 16.897 1.442 -4.528 1.00 80.06 85 ASN A CA 1
ATOM 686 C C . ASN A 1 85 ? 18.173 1.418 -3.669 1.00 80.06 85 ASN A C 1
ATOM 688 O O . ASN A 1 85 ? 18.529 2.429 -3.067 1.00 80.06 85 ASN A O 1
ATOM 692 N N . SER A 1 86 ? 18.876 0.279 -3.625 1.00 71.12 86 SER A N 1
ATOM 693 C CA . SER A 1 86 ? 20.107 0.118 -2.831 1.00 71.12 86 SER A CA 1
ATOM 694 C C . SER A 1 86 ? 21.248 1.041 -3.259 1.00 71.12 86 SER A C 1
ATOM 696 O O . SER A 1 86 ? 22.180 1.238 -2.491 1.00 71.12 86 SER A O 1
ATOM 698 N N . ASN A 1 87 ? 21.177 1.605 -4.466 1.00 72.94 87 ASN A N 1
ATOM 699 C CA . ASN A 1 87 ? 22.179 2.541 -4.972 1.00 72.94 87 ASN A CA 1
ATOM 700 C C . ASN A 1 87 ? 21.940 3.977 -4.479 1.00 72.94 87 ASN A C 1
ATOM 702 O O . ASN A 1 87 ? 22.798 4.840 -4.657 1.00 72.94 87 ASN A O 1
ATOM 706 N N . LYS A 1 88 ? 20.787 4.258 -3.854 1.00 77.62 88 LYS A N 1
ATOM 707 C CA . LYS A 1 88 ? 20.551 5.540 -3.193 1.00 77.62 88 LYS A CA 1
ATOM 708 C C . LYS A 1 88 ? 21.153 5.490 -1.788 1.00 77.62 88 LYS A C 1
ATOM 710 O O . LYS A 1 88 ? 20.781 4.660 -0.967 1.00 77.62 88 LYS A O 1
ATOM 715 N N . SER A 1 89 ? 22.077 6.408 -1.518 1.00 72.88 89 SER A N 1
ATOM 716 C CA . SER A 1 89 ? 22.695 6.604 -0.200 1.00 72.88 89 SER A CA 1
ATOM 717 C C . SER A 1 89 ? 22.307 7.967 0.377 1.00 72.88 89 SER A C 1
ATOM 719 O O . SER A 1 89 ? 23.158 8.759 0.791 1.00 72.88 89 SER A O 1
ATOM 721 N N . LYS A 1 90 ? 21.012 8.299 0.347 1.00 76.44 90 LYS A N 1
ATOM 722 C CA . LYS A 1 90 ? 20.526 9.558 0.922 1.00 76.44 90 LYS A CA 1
ATOM 723 C C . LYS A 1 90 ? 20.452 9.457 2.443 1.00 76.44 90 LYS A C 1
ATOM 725 O O . LYS A 1 90 ? 20.067 8.416 2.975 1.00 76.44 90 LYS A O 1
ATOM 730 N N . LYS A 1 91 ? 20.781 10.558 3.134 1.00 78.44 91 LYS A N 1
ATOM 731 C CA . LYS A 1 91 ? 20.716 10.654 4.606 1.00 78.44 91 LYS A CA 1
ATOM 732 C C . LYS A 1 91 ? 19.292 10.435 5.127 1.00 78.44 91 LYS A C 1
ATOM 734 O O . LYS A 1 91 ? 19.114 9.844 6.187 1.00 78.44 91 LYS A O 1
ATOM 739 N N . ASN A 1 92 ? 18.283 10.892 4.382 1.00 83.62 92 ASN A N 1
ATOM 740 C CA . ASN A 1 92 ? 16.882 1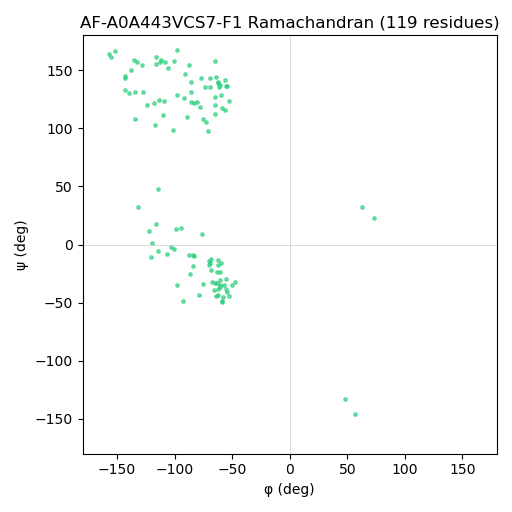0.719 4.741 1.00 83.62 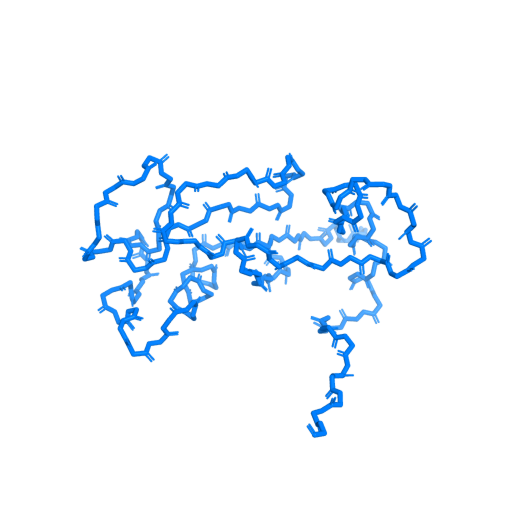92 ASN A CA 1
ATOM 741 C C . ASN A 1 92 ? 16.314 9.432 4.124 1.00 83.62 92 ASN A C 1
ATOM 743 O O . ASN A 1 92 ? 16.346 9.235 2.911 1.00 83.62 92 ASN A O 1
ATOM 747 N N . LYS A 1 93 ? 15.731 8.567 4.963 1.00 82.12 93 LYS A N 1
ATOM 748 C CA . LYS A 1 93 ? 15.100 7.313 4.534 1.00 82.12 93 LYS A CA 1
ATOM 749 C C . LYS A 1 93 ? 13.992 7.531 3.493 1.00 82.12 93 LYS A C 1
ATOM 751 O O . LYS A 1 93 ? 13.860 6.696 2.605 1.00 82.12 93 LYS A O 1
ATOM 756 N N . PHE A 1 94 ? 13.233 8.626 3.578 1.00 86.31 94 PHE A N 1
ATOM 757 C CA . PHE A 1 94 ? 12.154 8.928 2.627 1.00 86.31 94 PHE A CA 1
ATOM 758 C C . PHE A 1 94 ? 12.668 9.243 1.224 1.00 86.31 94 PHE A C 1
ATOM 760 O O . PHE A 1 94 ? 12.038 8.858 0.247 1.00 86.31 94 PHE A O 1
ATOM 767 N N . GLU A 1 95 ? 13.848 9.849 1.106 1.00 87.81 95 GLU A N 1
ATOM 768 C CA . GLU A 1 95 ? 14.463 10.138 -0.196 1.00 87.81 95 GLU A CA 1
ATOM 769 C C . GLU A 1 95 ? 14.944 8.867 -0.915 1.00 87.81 95 GLU A C 1
ATOM 771 O O . GLU A 1 95 ? 15.178 8.874 -2.124 1.00 87.81 95 GLU A O 1
ATOM 776 N N . ASN A 1 96 ? 15.094 7.762 -0.178 1.00 90.75 96 ASN A N 1
ATOM 777 C CA . ASN A 1 96 ? 15.488 6.476 -0.744 1.00 90.75 96 ASN A CA 1
ATOM 778 C C . ASN A 1 96 ? 14.294 5.649 -1.248 1.00 90.75 96 ASN A C 1
ATOM 780 O O . ASN A 1 96 ? 14.514 4.623 -1.894 1.00 90.75 96 ASN A O 1
ATOM 784 N N . ILE A 1 97 ? 13.055 6.067 -0.965 1.00 94.12 97 ILE A N 1
ATOM 785 C CA . ILE A 1 97 ? 11.840 5.359 -1.391 1.00 94.12 97 ILE A CA 1
ATOM 786 C C . ILE A 1 97 ? 11.752 5.354 -2.926 1.00 94.12 97 ILE A C 1
ATOM 788 O O . ILE A 1 97 ? 12.218 6.286 -3.591 1.00 94.12 97 ILE A O 1
ATOM 792 N N . LEU A 1 98 ? 11.242 4.253 -3.480 1.00 94.44 98 LEU A N 1
ATOM 793 C CA . LEU A 1 98 ? 10.981 4.088 -4.909 1.00 94.44 98 LEU A CA 1
ATOM 794 C C . LEU A 1 98 ? 9.987 5.158 -5.384 1.00 94.44 98 LEU A C 1
ATOM 796 O O . LEU A 1 98 ? 8.930 5.314 -4.784 1.00 94.44 98 LEU A O 1
ATOM 800 N N . THR A 1 99 ? 10.313 5.889 -6.445 1.00 94.19 99 THR A N 1
ATOM 801 C CA . THR A 1 99 ? 9.414 6.915 -7.002 1.00 94.19 99 THR A CA 1
ATOM 802 C C . THR A 1 99 ? 8.625 6.397 -8.202 1.00 94.19 99 THR A C 1
ATOM 804 O O . THR A 1 99 ? 8.979 5.375 -8.794 1.00 94.19 99 THR A O 1
ATOM 807 N N . GLU A 1 100 ? 7.597 7.134 -8.622 1.00 93.88 100 GLU A N 1
ATOM 808 C CA . GLU A 1 100 ? 6.850 6.880 -9.863 1.00 93.88 100 GLU A CA 1
ATOM 809 C C . GLU A 1 100 ? 7.770 6.778 -11.088 1.00 93.88 100 GLU A C 1
ATOM 811 O O . GLU A 1 100 ? 7.667 5.857 -11.901 1.00 93.88 100 GLU A O 1
ATOM 816 N N . LEU A 1 101 ? 8.735 7.694 -11.192 1.00 92.06 101 LEU A N 1
ATOM 817 C CA . LEU A 1 101 ? 9.703 7.719 -12.288 1.00 92.06 101 LEU A CA 1
ATOM 818 C C . LEU A 1 101 ? 10.599 6.472 -12.307 1.00 92.06 101 LEU A C 1
ATOM 820 O O . LEU A 1 101 ? 11.039 6.034 -13.365 1.00 92.06 101 LEU A O 1
ATOM 824 N N . GLU A 1 102 ? 10.914 5.909 -11.145 1.00 93.12 102 GLU A N 1
ATOM 825 C CA . GLU A 1 102 ? 11.703 4.682 -11.069 1.00 93.12 102 GLU A CA 1
ATOM 826 C C . GLU A 1 102 ? 10.854 3.453 -11.366 1.00 93.12 102 GLU A C 1
ATOM 828 O O . GLU A 1 102 ? 11.288 2.589 -12.124 1.00 93.12 10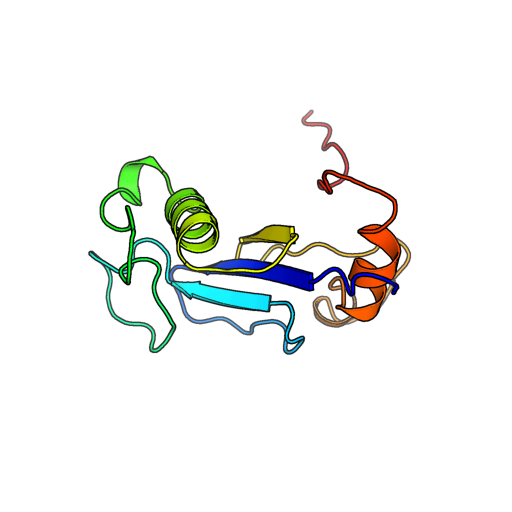2 GLU A O 1
ATOM 833 N N . LEU A 1 103 ? 9.641 3.387 -10.813 1.00 93.69 103 LEU A N 1
ATOM 834 C CA . LEU A 1 103 ? 8.720 2.280 -11.045 1.00 93.69 103 LEU A CA 1
ATOM 835 C C . LEU A 1 103 ? 8.320 2.181 -12.523 1.00 93.69 103 LEU A C 1
ATOM 837 O O . LEU A 1 103 ? 8.377 1.093 -13.086 1.00 93.69 103 LEU A O 1
ATOM 841 N N . SER A 1 104 ? 8.016 3.306 -13.176 1.00 92.19 104 SER A N 1
ATOM 842 C CA . SER A 1 104 ? 7.668 3.364 -14.608 1.00 92.19 104 SER A CA 1
ATOM 843 C C . SER A 1 104 ? 8.773 2.856 -15.538 1.00 92.19 104 SER A C 1
ATOM 845 O O . SER A 1 104 ? 8.486 2.407 -16.643 1.00 92.19 104 SER A O 1
ATOM 847 N N . ARG A 1 105 ? 10.037 2.868 -15.096 1.00 92.00 105 ARG A N 1
ATOM 848 C CA . ARG A 1 105 ? 11.165 2.265 -15.829 1.00 92.00 105 ARG A CA 1
ATOM 849 C C . ARG A 1 105 ? 11.308 0.766 -15.578 1.00 92.00 105 ARG A C 1
ATOM 851 O O . ARG A 1 105 ? 12.007 0.104 -16.332 1.00 92.00 105 ARG A O 1
ATOM 858 N N . LEU A 1 106 ? 10.715 0.242 -14.507 1.00 92.25 106 LEU A N 1
ATOM 859 C CA . LEU A 1 106 ? 10.790 -1.172 -14.137 1.00 92.25 106 LEU A CA 1
ATOM 860 C C . LEU A 1 106 ? 9.615 -1.960 -14.711 1.00 92.25 106 LEU A C 1
ATOM 862 O O . LEU A 1 106 ? 9.833 -2.996 -15.327 1.00 92.25 106 LEU A O 1
ATOM 866 N N . ILE A 1 107 ? 8.387 -1.470 -14.537 1.00 91.44 107 ILE A N 1
ATOM 867 C CA . ILE A 1 107 ? 7.166 -2.205 -14.899 1.00 91.44 107 ILE A CA 1
ATOM 868 C C . ILE A 1 107 ? 7.098 -2.683 -16.364 1.00 91.44 107 ILE A C 1
ATOM 870 O O . ILE A 1 107 ? 6.570 -3.768 -16.566 1.00 91.44 107 ILE A O 1
ATOM 874 N N . PRO A 1 108 ? 7.700 -2.027 -17.386 1.00 89.25 108 PRO A N 1
ATOM 875 C CA . PRO A 1 108 ? 7.693 -2.569 -18.751 1.00 89.25 108 PRO A CA 1
ATOM 876 C C . PRO A 1 108 ? 8.524 -3.848 -18.933 1.00 89.25 108 PRO A C 1
ATOM 878 O O . PRO A 1 108 ? 8.454 -4.480 -19.983 1.00 89.25 108 PRO A O 1
ATOM 881 N N . HIS A 1 109 ? 9.364 -4.198 -17.956 1.0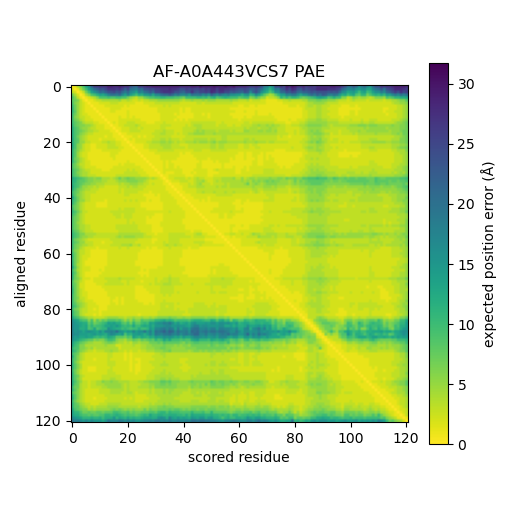0 92.69 109 HIS A N 1
ATOM 882 C CA . HIS A 1 109 ? 10.327 -5.295 -18.053 1.00 92.69 109 HIS A CA 1
ATOM 883 C C . HIS A 1 109 ? 10.041 -6.452 -17.090 1.00 92.69 109 HIS A C 1
ATOM 885 O O . HIS A 1 109 ? 10.755 -7.453 -17.133 1.00 92.69 109 HIS A O 1
ATOM 891 N N . TYR A 1 110 ? 9.049 -6.319 -16.205 1.00 94.75 110 TYR A N 1
ATOM 892 C CA . TYR A 1 110 ? 8.778 -7.300 -15.156 1.00 94.75 110 TYR A CA 1
ATOM 893 C C . TYR A 1 110 ? 7.278 -7.464 -14.920 1.00 94.75 110 TYR A C 1
ATOM 895 O O . TYR A 1 110 ? 6.571 -6.484 -14.690 1.00 94.75 110 TYR A O 1
ATOM 903 N N . ASP A 1 111 ? 6.816 -8.712 -14.855 1.00 94.25 111 ASP A N 1
ATOM 904 C CA . ASP A 1 111 ? 5.435 -9.030 -14.469 1.00 94.25 111 ASP A CA 1
ATOM 905 C C . ASP A 1 111 ? 5.219 -8.866 -12.958 1.00 94.25 111 ASP A C 1
ATOM 907 O O . ASP A 1 111 ? 4.151 -8.473 -12.497 1.00 94.25 111 ASP A O 1
ATOM 911 N N . VAL A 1 112 ? 6.254 -9.164 -12.165 1.00 95.38 112 VAL A N 1
ATOM 912 C CA . VAL A 1 112 ? 6.196 -9.151 -10.700 1.00 95.38 112 VAL A CA 1
ATOM 913 C C . VAL A 1 112 ? 7.475 -8.546 -10.124 1.00 95.38 112 VAL A C 1
ATOM 915 O O . VAL A 1 112 ? 8.585 -8.965 -10.451 1.00 95.38 112 VAL A O 1
ATOM 918 N N . LEU A 1 113 ? 7.318 -7.588 -9.207 1.00 94.50 113 LEU A N 1
ATOM 919 C CA . LEU A 1 113 ? 8.411 -6.950 -8.471 1.00 94.50 113 LEU A CA 1
ATOM 920 C C . LEU A 1 113 ? 8.328 -7.313 -6.983 1.00 94.50 113 LEU A C 1
ATOM 922 O O . LEU A 1 113 ? 7.324 -7.063 -6.321 1.00 94.50 113 LEU A O 1
ATOM 926 N N . VAL A 1 114 ? 9.407 -7.878 -6.440 1.00 94.75 114 VAL A N 1
ATOM 927 C CA . VAL A 1 114 ? 9.512 -8.307 -5.033 1.00 94.75 114 VAL A CA 1
ATOM 928 C C . VAL A 1 114 ? 10.823 -7.827 -4.408 1.00 94.75 114 VAL A C 1
ATOM 930 O O . VAL A 1 114 ? 11.786 -7.540 -5.126 1.00 94.75 114 VAL A O 1
ATOM 933 N N . PRO A 1 115 ? 10.906 -7.703 -3.068 1.00 92.19 115 PRO A N 1
ATOM 934 C CA . PRO A 1 115 ? 12.148 -7.301 -2.420 1.00 92.19 115 PRO A CA 1
ATOM 935 C C . PRO A 1 115 ? 13.241 -8.357 -2.618 1.00 92.19 115 PRO A C 1
ATOM 937 O O . PRO A 1 115 ? 12.968 -9.539 -2.835 1.00 92.19 115 PRO A O 1
ATOM 940 N N . LYS A 1 116 ? 14.507 -7.939 -2.480 1.00 89.75 116 LYS A N 1
ATOM 941 C CA . LYS A 1 116 ? 15.643 -8.871 -2.500 1.00 89.75 116 LYS A CA 1
ATOM 942 C C . LYS A 1 116 ? 15.439 -9.972 -1.454 1.00 89.75 116 LYS A C 1
ATOM 944 O O . LYS A 1 116 ? 15.070 -9.687 -0.312 1.00 89.75 116 LYS A O 1
ATOM 949 N N . LYS A 1 117 ? 15.734 -11.219 -1.835 1.00 90.06 117 LYS A N 1
ATOM 950 C CA . LYS A 1 117 ? 15.654 -12.387 -0.947 1.00 90.06 117 LYS A CA 1
ATOM 951 C C . LYS A 1 117 ? 16.456 -12.134 0.331 1.00 90.06 117 LYS A C 1
ATOM 953 O O . LYS A 1 117 ? 17.660 -11.879 0.279 1.00 90.06 117 LYS A O 1
ATOM 958 N N . ARG A 1 118 ? 15.792 -12.241 1.482 1.00 86.75 118 ARG A N 1
ATOM 959 C CA . ARG A 1 118 ? 16.441 -12.160 2.792 1.00 86.75 118 ARG A CA 1
ATOM 960 C C . ARG A 1 118 ? 16.974 -13.538 3.182 1.00 86.75 118 ARG A C 1
ATOM 962 O O . ARG A 1 118 ? 16.255 -14.528 3.075 1.00 86.75 118 ARG A O 1
ATOM 969 N N . LYS A 1 119 ? 18.233 -13.605 3.619 1.00 88.75 119 LYS A N 1
ATOM 970 C CA . LYS A 1 119 ? 18.811 -14.808 4.234 1.00 88.75 119 LYS A CA 1
ATOM 971 C C . LYS A 1 119 ? 18.540 -14.730 5.735 1.00 88.75 119 LYS A C 1
ATOM 973 O O . LYS A 1 119 ? 19.078 -13.842 6.390 1.00 88.75 119 LYS A O 1
ATOM 978 N N . TYR A 1 120 ? 17.655 -15.585 6.234 1.00 81.38 120 TYR A N 1
ATOM 979 C CA . TYR A 1 120 ? 17.457 -15.775 7.669 1.00 81.38 120 TYR A CA 1
ATOM 980 C C . TYR A 1 120 ? 18.491 -16.805 8.126 1.00 81.38 120 TYR A C 1
ATOM 982 O O . TYR A 1 120 ? 18.582 -17.873 7.522 1.00 81.38 120 TYR A O 1
ATOM 990 N N . TYR A 1 121 ? 19.314 -16.419 9.094 1.00 78.44 121 TYR A N 1
ATOM 991 C CA . TYR A 1 121 ? 20.340 -17.236 9.736 1.00 78.44 121 TYR A CA 1
ATOM 992 C C . TYR A 1 121 ? 20.018 -17.342 11.222 1.00 78.44 121 TYR A C 1
ATOM 994 O O . TYR A 1 121 ? 19.393 -16.385 11.742 1.00 78.44 121 TYR A O 1
#

Nearest PDB structures (foldseek):
  6u4b-assembly1_A  TM=8.836E-01  e=9.717E-08  Klebsiella pneumoniae

Foldseek 3Di:
DPPQAFAAEEAEDCEDDDAQPAPSYADEDALVVPHDDRVGHYLPDDDFDRVCCVPQPCVRVVVSCVGPPDGPYYHYDYRVDADFDPPDPDPDPSVRHQHPVNVSVVVVPDPDDDDDDDDDD

Sequence (121 aa):
MSNNVSAKIIIATHKQYNFPSDKIYLPLHVGKADKKDLGLMGDDTGENISFKNGEYCELTGLYWAWKNLTEDYIGLVHYRRHFSNSNKSKKNKFENILTELELSRLIPHYDVLVPKKRKYY

Radius of gyration: 15.16 Å; Cα contacts (8 Å, |Δi|>4): 187; chains: 1; bounding box: 39×29×44 Å

Secondary structure (DSSP, 8-state):
------EEEEEEESS------STTEEEEETTGGGS---SS-BTTSSS--GGGHHHHTTHHHHHHHHHH---SEEEEEETTB--B-TT---SSGGGGBPPHHHHHHHGGG-S---PPPP---

Mean predicted aligned error: 4.31 Å

Solvent-accessible surface area (backbone atoms only — not comparable to full-atom values): 7516 Å² total; per-residue (Å²): 130,85,78,80,83,42,59,40,31,38,25,34,26,88,67,90,72,88,69,77,87,52,86,40,51,41,70,29,29,35,26,34,67,81,45,83,85,78,91,58,57,47,16,58,50,87,64,57,48,10,80,45,22,89,82,48,44,64,51,19,33,51,51,17,44,68,64,72,53,86,51,79,38,80,43,78,36,46,68,92,50,72,63,56,52,86,87,54,85,56,93,49,72,74,76,26,42,65,45,62,78,56,47,68,70,44,56,88,78,44,97,75,89,77,79,80,88,79,85,86,129

pLDDT: mean 92.32, std 9.56, range [37.38, 98.62]